Protein AF-B3JFZ9-F1 (afdb_monomer)

Sequence (101 aa):
MFAKLQEYRVEIPNLISRRQYNDRRKTTSSLCNAIRERMVSEMDGGEDCFCIDSKPIEVCRIARSKRCSMGKKDFSKAPGVGYCASQACIIMGINSMQSVG

Solvent-accessible surface area (backbone atoms only — not comparable to full-atom values): 6392 Å² total; per-residue (Å²): 110,76,72,66,55,58,80,44,41,85,84,37,77,82,68,72,51,74,65,58,50,51,54,51,54,61,71,46,42,64,60,57,47,56,52,48,52,52,52,46,61,68,58,75,72,80,64,71,52,51,79,55,80,73,81,71,58,76,91,48,44,65,67,46,59,78,65,56,70,67,30,79,89,42,70,92,62,30,58,50,78,46,76,38,78,93,71,78,40,77,43,71,46,52,76,45,71,47,62,75,128

Radius of gyration: 21.27 Å; Cα contacts (8 Å, |Δi|>4): 63; chains: 1; bounding box: 53×28×42 Å

Mean predicted aligned error: 16.92 Å

pLDDT: mean 70.39, std 18.81, range [34.88, 97.12]

Structure (mmCIF, N/CA/C/O backbone):
data_AF-B3JFZ9-F1
#
_entry.id   AF-B3JFZ9-F1
#
loop_
_atom_site.group_PDB
_atom_site.id
_atom_site.type_symbol
_atom_site.label_atom_id
_atom_site.label_alt_id
_atom_site.label_comp_id
_atom_site.label_asym_id
_atom_site.label_entity_id
_atom_site.label_seq_id
_a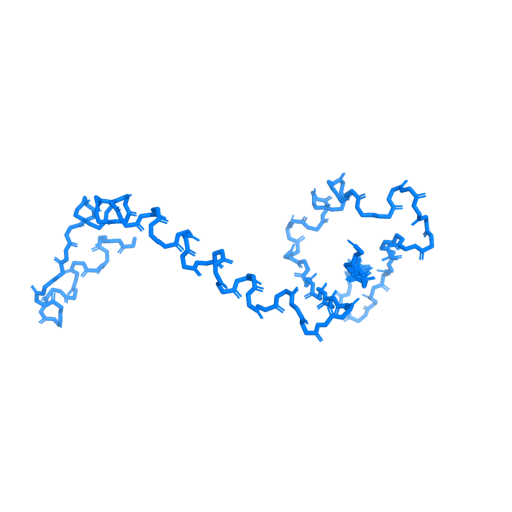tom_site.pdbx_PDB_ins_code
_atom_site.Cartn_x
_atom_site.Cartn_y
_atom_site.Cartn_z
_atom_site.occupancy
_atom_site.B_iso_or_equiv
_atom_site.auth_seq_id
_atom_sit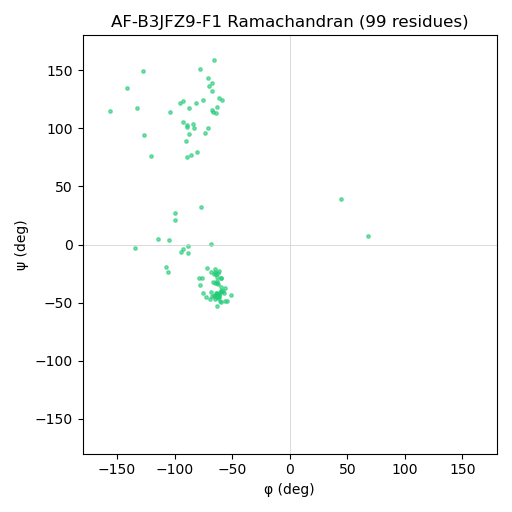e.auth_comp_id
_atom_site.auth_asym_id
_atom_site.auth_atom_id
_atom_site.pdbx_PDB_model_num
ATOM 1 N N . MET A 1 1 ? -2.464 4.918 18.233 1.00 71.75 1 MET A N 1
ATOM 2 C CA . MET A 1 1 ? -2.870 5.838 17.147 1.00 71.75 1 MET A CA 1
ATOM 3 C C . MET A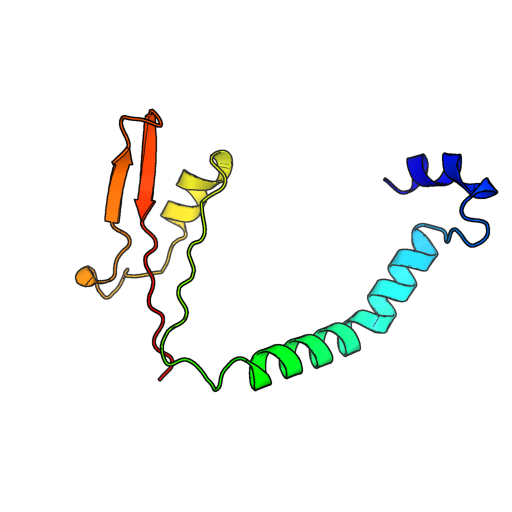 1 1 ? -4.387 6.037 17.107 1.00 71.75 1 MET A C 1
ATOM 5 O O . MET A 1 1 ? -4.819 7.082 17.553 1.00 71.75 1 MET A O 1
ATOM 9 N N . PHE A 1 2 ? -5.207 5.050 16.713 1.00 83.94 2 PHE A N 1
ATOM 10 C CA . PHE A 1 2 ? -6.681 5.208 16.652 1.00 83.94 2 PHE A CA 1
ATOM 11 C C . PHE A 1 2 ? -7.376 5.560 17.980 1.00 83.94 2 PHE A C 1
ATOM 13 O O . PHE A 1 2 ? -8.411 6.215 17.955 1.00 83.94 2 PHE A O 1
ATOM 20 N N . ALA A 1 3 ? -6.814 5.144 19.120 1.00 84.88 3 ALA A N 1
ATOM 21 C CA . ALA A 1 3 ? -7.328 5.516 20.440 1.00 84.88 3 ALA A CA 1
ATOM 22 C C . ALA A 1 3 ? -7.176 7.024 20.713 1.00 84.88 3 ALA A C 1
ATOM 24 O O . ALA A 1 3 ? -8.149 7.656 21.095 1.00 84.88 3 ALA A O 1
ATOM 25 N N . LYS A 1 4 ? -6.009 7.610 20.398 1.00 89.12 4 LYS A N 1
ATOM 26 C CA . LYS A 1 4 ? -5.769 9.061 20.516 1.00 89.12 4 LYS A CA 1
ATOM 27 C C . LYS A 1 4 ? -6.689 9.883 19.613 1.00 89.12 4 LYS A C 1
ATOM 29 O O . LYS A 1 4 ? -7.118 10.961 19.980 1.00 89.12 4 LYS A O 1
ATOM 34 N N . LEU A 1 5 ? -7.041 9.357 18.436 1.00 88.38 5 LEU A N 1
ATOM 35 C CA . LEU A 1 5 ? -7.963 10.043 17.524 1.00 88.38 5 LEU A CA 1
ATOM 36 C C . LEU A 1 5 ? -9.381 10.182 18.100 1.00 88.38 5 LEU A C 1
ATOM 38 O O . LEU A 1 5 ? -10.116 11.051 17.649 1.00 88.38 5 LEU A O 1
ATOM 42 N N . GLN A 1 6 ? -9.772 9.366 19.090 1.00 86.62 6 GLN A N 1
ATOM 43 C CA . GLN A 1 6 ? -11.086 9.506 19.731 1.00 86.62 6 GLN A CA 1
ATOM 44 C C . GLN A 1 6 ? -11.227 10.819 20.509 1.00 86.62 6 GLN A C 1
ATOM 46 O O . GLN A 1 6 ? -12.345 11.305 20.649 1.00 86.62 6 GLN A O 1
ATOM 51 N N . GLU A 1 7 ? -10.117 11.403 20.963 1.00 92.19 7 GLU A N 1
ATOM 52 C CA . GLU A 1 7 ? -10.095 12.689 21.670 1.00 92.19 7 GLU A CA 1
ATOM 53 C C . GLU A 1 7 ? -10.579 13.840 20.765 1.00 92.19 7 GLU A C 1
ATOM 55 O O . GLU A 1 7 ? -11.164 14.801 21.247 1.00 92.19 7 GLU A O 1
ATOM 60 N N . TYR A 1 8 ? -10.451 13.690 19.441 1.00 91.38 8 TYR A N 1
ATOM 61 C CA . TYR A 1 8 ? -10.797 14.702 18.435 1.00 91.38 8 TYR A CA 1
ATOM 62 C C . TYR A 1 8 ? -12.161 14.468 17.771 1.00 91.38 8 TYR A C 1
ATOM 64 O O . TYR A 1 8 ? -12.416 14.950 16.669 1.00 91.38 8 TYR A O 1
ATOM 72 N N . ARG A 1 9 ? -13.069 13.706 18.396 1.00 87.25 9 ARG A N 1
ATOM 73 C CA . ARG A 1 9 ? -14.383 13.395 17.794 1.00 87.25 9 ARG A CA 1
ATOM 74 C C . ARG A 1 9 ? -15.239 14.621 17.483 1.00 87.25 9 ARG A C 1
ATOM 76 O O . ARG A 1 9 ? -16.051 14.559 16.567 1.00 87.25 9 ARG A O 1
ATOM 83 N N . VAL A 1 10 ? -15.074 15.702 18.242 1.00 91.81 10 VAL A N 1
ATOM 84 C CA . VAL A 1 10 ? -15.795 16.962 18.008 1.00 91.81 10 VAL A CA 1
ATOM 85 C C . VAL A 1 10 ? -15.318 17.624 16.712 1.00 91.81 10 VAL A C 1
ATOM 87 O O . VAL A 1 10 ? -16.131 18.102 15.930 1.00 91.81 10 VAL A O 1
ATOM 90 N N . GLU A 1 11 ? -14.011 17.591 16.454 1.00 95.25 11 GLU A N 1
ATOM 91 C CA . GLU A 1 11 ? -13.388 18.162 15.254 1.00 95.25 11 GLU A CA 1
ATOM 92 C C . GLU A 1 11 ? -13.551 17.253 14.027 1.00 95.25 11 GLU A C 1
ATOM 94 O O . GLU A 1 11 ? -13.612 17.723 12.892 1.00 95.25 11 GLU A O 1
ATOM 99 N N . ILE A 1 12 ? -13.649 15.937 14.248 1.00 91.62 12 ILE A N 1
ATOM 100 C CA . ILE A 1 12 ? -13.797 14.922 13.203 1.00 91.62 12 ILE A CA 1
ATOM 101 C C . ILE A 1 12 ? -15.102 14.147 13.444 1.00 91.62 12 ILE A C 1
ATOM 103 O O . ILE A 1 12 ? -15.072 12.994 13.891 1.00 91.62 12 ILE A O 1
ATOM 107 N N . PRO A 1 13 ? -16.265 14.737 13.113 1.00 89.69 13 PRO A N 1
ATOM 108 C CA . PRO A 1 13 ? -17.568 14.123 13.382 1.00 89.69 13 PRO A CA 1
ATOM 109 C C . PRO A 1 13 ? -17.764 12.789 12.644 1.00 89.69 13 PRO A C 1
ATOM 111 O O . PRO A 1 13 ? -18.494 11.918 13.106 1.00 89.69 13 PRO A O 1
ATOM 114 N N . ASN A 1 14 ? -17.054 12.588 11.530 1.00 93.06 14 ASN A N 1
ATOM 115 C CA . ASN A 1 14 ? -17.101 11.368 10.720 1.00 93.06 14 ASN A CA 1
ATOM 116 C C . ASN A 1 14 ? -15.930 10.409 11.001 1.00 93.06 14 ASN A C 1
ATOM 118 O O . ASN A 1 14 ? -15.508 9.657 10.116 1.00 93.06 14 ASN A O 1
ATOM 122 N N . LEU A 1 15 ? -15.364 10.442 12.213 1.00 92.50 15 LEU A N 1
ATOM 123 C CA . LEU A 1 15 ? -14.251 9.572 12.579 1.00 92.50 15 LEU A CA 1
ATOM 124 C C . LEU A 1 15 ? -14.680 8.100 12.567 1.00 92.50 15 LEU A C 1
ATOM 126 O O . LEU A 1 15 ? -15.457 7.635 13.401 1.00 92.50 15 LEU A O 1
ATOM 130 N N . ILE A 1 16 ? -14.117 7.341 11.632 1.00 92.94 16 ILE A N 1
ATOM 131 C CA . ILE A 1 16 ? -14.396 5.913 11.493 1.00 92.94 16 ILE A CA 1
ATOM 132 C C . ILE A 1 16 ? -13.642 5.078 12.529 1.00 92.94 16 ILE A C 1
ATOM 134 O O . ILE A 1 16 ? -12.531 5.403 12.957 1.00 92.94 16 ILE A O 1
ATOM 138 N N . SER A 1 17 ? -14.227 3.941 12.897 1.00 92.06 17 SER A N 1
ATOM 139 C CA . SER A 1 17 ? -13.559 2.968 13.760 1.00 92.06 17 SER A CA 1
ATOM 140 C C . SER A 1 17 ? -12.340 2.338 13.076 1.00 92.06 17 SER A C 1
ATOM 142 O O . SER A 1 17 ? -12.244 2.254 11.848 1.00 92.06 17 SER A O 1
ATOM 144 N N . ARG A 1 18 ? -11.424 1.792 13.888 1.00 92.25 18 ARG A N 1
ATOM 145 C CA . ARG A 1 18 ? -10.258 1.044 13.390 1.00 92.25 18 ARG A CA 1
ATOM 146 C C . ARG A 1 18 ? -10.656 -0.123 12.481 1.00 92.25 18 ARG A C 1
ATOM 148 O O . ARG A 1 18 ? -9.969 -0.386 11.498 1.00 92.25 18 ARG A O 1
ATOM 155 N N . ARG A 1 19 ? -11.758 -0.814 12.797 1.00 94.75 19 ARG A N 1
ATOM 156 C CA . ARG A 1 19 ? -12.292 -1.900 11.963 1.00 94.75 19 ARG A CA 1
ATOM 157 C C . ARG A 1 19 ? -12.714 -1.372 10.593 1.00 94.75 19 ARG A C 1
ATOM 159 O O . ARG A 1 19 ? -12.200 -1.852 9.593 1.00 94.75 19 ARG A O 1
ATOM 166 N N . GLN A 1 20 ? -13.551 -0.334 10.556 1.00 94.56 20 GLN A N 1
ATOM 167 C CA . GLN A 1 20 ? -14.014 0.265 9.298 1.00 94.56 20 GLN A CA 1
ATOM 168 C C . GLN A 1 20 ? -12.853 0.758 8.430 1.00 94.56 20 GLN A C 1
ATOM 170 O O . GLN A 1 20 ? -12.875 0.575 7.217 1.00 94.56 20 GLN A O 1
ATOM 175 N N . TYR A 1 21 ? -11.823 1.352 9.037 1.00 94.06 21 TYR A N 1
ATOM 176 C CA . TYR A 1 21 ? -10.608 1.722 8.315 1.00 94.06 21 TYR A CA 1
ATOM 177 C C . TYR A 1 21 ? -9.928 0.503 7.676 1.00 94.06 21 TYR A C 1
ATOM 179 O O . TYR A 1 21 ? -9.609 0.530 6.489 1.00 94.06 21 TYR A O 1
ATOM 187 N N . ASN A 1 22 ? -9.727 -0.571 8.445 1.00 95.00 22 ASN A N 1
ATOM 188 C CA . ASN A 1 22 ? -9.080 -1.783 7.949 1.00 95.00 22 ASN A CA 1
ATOM 189 C C . ASN A 1 22 ? -9.883 -2.446 6.823 1.00 95.00 22 ASN A C 1
ATOM 191 O O . ASN A 1 22 ? -9.293 -2.854 5.824 1.00 95.00 22 ASN A O 1
ATOM 195 N N . ASP A 1 23 ? -11.208 -2.514 6.960 1.00 96.75 23 ASP A N 1
ATOM 196 C CA . ASP A 1 23 ? -12.092 -3.102 5.952 1.00 96.75 23 ASP A CA 1
ATOM 197 C C . ASP A 1 23 ? -12.043 -2.296 4.648 1.00 96.75 23 ASP A C 1
ATOM 199 O O . ASP A 1 23 ? -11.854 -2.865 3.570 1.00 96.75 23 ASP A O 1
ATOM 203 N N . ARG A 1 24 ? -12.099 -0.959 4.736 1.00 95.56 24 ARG A N 1
ATOM 204 C CA . ARG A 1 24 ? -1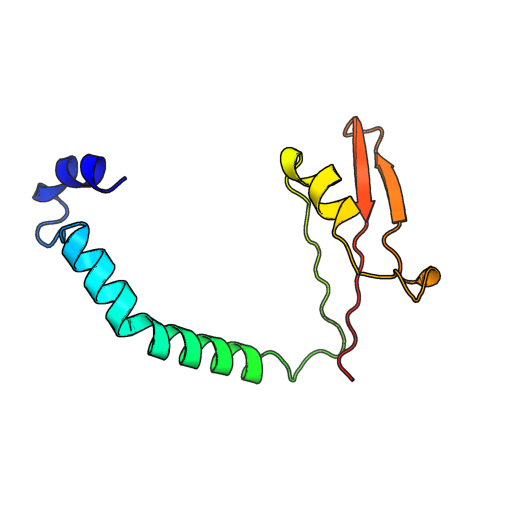1.941 -0.066 3.575 1.00 95.56 24 ARG A CA 1
ATOM 205 C C . ARG A 1 24 ? -10.576 -0.245 2.918 1.00 95.56 24 ARG A C 1
ATOM 207 O O . ARG A 1 24 ? -10.513 -0.468 1.715 1.00 95.56 24 ARG A O 1
ATOM 214 N N . ARG A 1 25 ? -9.497 -0.231 3.710 1.00 95.38 25 ARG A N 1
ATOM 215 C CA . ARG A 1 25 ? -8.120 -0.434 3.23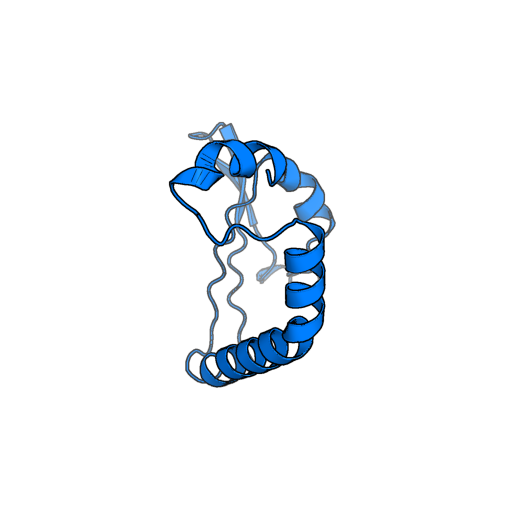1 1.00 95.38 25 ARG A CA 1
ATOM 216 C C . ARG A 1 25 ? -7.959 -1.772 2.508 1.00 95.38 25 ARG A C 1
ATOM 218 O O . ARG A 1 25 ? -7.273 -1.829 1.494 1.00 95.38 25 ARG A O 1
ATOM 225 N N . LYS A 1 26 ? -8.556 -2.849 3.028 1.00 96.38 26 LYS A N 1
ATOM 226 C CA . LYS A 1 26 ? -8.500 -4.172 2.394 1.00 96.38 26 LYS A CA 1
ATOM 227 C C . LYS A 1 26 ? -9.280 -4.181 1.080 1.00 96.38 26 LYS A C 1
ATOM 229 O O . LYS A 1 26 ? -8.766 -4.675 0.083 1.00 96.38 26 LYS A O 1
ATOM 234 N N . THR A 1 27 ? -10.472 -3.588 1.080 1.00 97.12 27 THR A N 1
ATOM 235 C CA . THR A 1 27 ? -11.352 -3.507 -0.095 1.00 97.12 27 THR A CA 1
ATOM 236 C C . THR A 1 27 ? -10.700 -2.745 -1.248 1.00 97.12 27 THR A C 1
ATOM 238 O O . THR A 1 27 ? -10.765 -3.189 -2.387 1.00 97.12 27 THR A O 1
ATOM 241 N N . THR A 1 28 ? -10.026 -1.626 -0.971 1.00 96.00 28 THR A N 1
ATOM 242 C CA . THR A 1 28 ? -9.424 -0.783 -2.018 1.00 96.00 28 THR A CA 1
ATOM 243 C C . THR A 1 28 ? -7.995 -1.178 -2.394 1.00 96.00 28 THR A C 1
ATOM 245 O O . THR A 1 28 ? -7.411 -0.570 -3.290 1.00 96.00 28 THR A O 1
ATOM 248 N N . SER A 1 29 ? -7.412 -2.194 -1.747 1.00 95.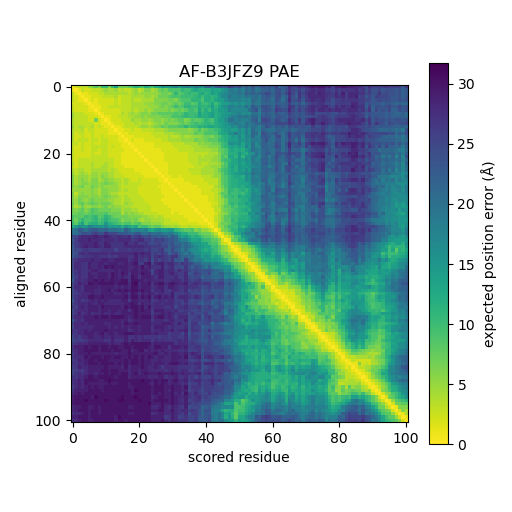75 29 SER A N 1
ATOM 249 C CA . SER A 1 29 ? -5.992 -2.530 -1.901 1.00 95.75 29 SER A CA 1
ATOM 250 C C . SER A 1 29 ? -5.603 -2.874 -3.339 1.00 95.75 29 SER A C 1
ATOM 252 O O . SER A 1 29 ? -4.523 -2.486 -3.778 1.00 95.75 29 SER A O 1
ATOM 254 N N . SER A 1 30 ? -6.456 -3.602 -4.065 1.00 95.31 30 SER A N 1
ATOM 255 C CA . SER A 1 30 ? -6.195 -3.987 -5.458 1.00 95.31 30 SER A CA 1
ATOM 256 C C . SER A 1 30 ? -6.149 -2.767 -6.375 1.00 95.31 30 SER A C 1
ATOM 258 O O . SER A 1 30 ? -5.198 -2.604 -7.132 1.00 95.31 30 SER A O 1
ATOM 260 N N . LEU A 1 31 ? -7.121 -1.862 -6.245 1.00 96.75 31 LEU A N 1
ATOM 261 C CA . LEU A 1 31 ? -7.179 -0.628 -7.025 1.00 96.75 31 LEU A CA 1
ATOM 262 C C . LEU A 1 31 ? -5.987 0.288 -6.724 1.00 96.75 31 LEU A C 1
ATOM 264 O O . LEU A 1 31 ? -5.375 0.824 -7.643 1.00 96.75 31 LEU A O 1
ATOM 268 N N . CYS A 1 32 ? -5.615 0.433 -5.448 1.00 96.00 32 CYS A N 1
ATOM 269 C CA . CYS A 1 32 ? -4.425 1.193 -5.068 1.00 96.00 32 CYS A CA 1
ATOM 270 C C . CYS A 1 32 ? -3.145 0.619 -5.692 1.00 96.00 32 CYS A C 1
ATOM 272 O O . CYS A 1 32 ? -2.252 1.384 -6.048 1.00 96.00 32 CYS A O 1
ATOM 274 N N . ASN A 1 33 ? -3.046 -0.708 -5.820 1.00 93.94 33 ASN A N 1
ATOM 275 C CA . ASN A 1 33 ? -1.912 -1.346 -6.484 1.00 93.94 33 ASN A CA 1
ATOM 276 C C . ASN A 1 33 ? -1.921 -1.085 -7.990 1.00 93.94 33 ASN A C 1
ATOM 278 O O . ASN A 1 33 ? -0.907 -0.631 -8.503 1.00 93.94 33 ASN A O 1
ATOM 282 N N . ALA A 1 34 ? -3.063 -1.249 -8.659 1.00 95.62 34 ALA A N 1
ATOM 283 C CA . ALA A 1 34 ? -3.183 -0.987 -10.093 1.00 95.62 34 ALA A CA 1
ATOM 284 C C . ALA A 1 34 ? -2.843 0.471 -10.458 1.00 95.62 34 ALA A C 1
ATOM 286 O O . ALA A 1 34 ? -2.172 0.731 -11.451 1.00 95.62 34 ALA A O 1
ATOM 287 N N . ILE A 1 35 ? -3.266 1.443 -9.639 1.00 96.00 35 ILE A N 1
ATOM 288 C CA . ILE A 1 35 ? -2.900 2.855 -9.835 1.00 96.00 35 ILE A CA 1
ATOM 289 C C . ILE A 1 35 ? -1.394 3.055 -9.645 1.00 96.00 35 ILE A C 1
ATOM 291 O O . ILE A 1 35 ? -0.774 3.751 -10.443 1.00 96.00 35 ILE A O 1
ATOM 295 N N . ARG A 1 36 ? -0.798 2.441 -8.615 1.00 93.12 36 ARG A N 1
ATOM 296 C CA . ARG A 1 36 ? 0.648 2.529 -8.378 1.00 93.12 36 ARG A CA 1
ATOM 297 C C . ARG A 1 36 ? 1.442 1.946 -9.543 1.00 93.12 36 ARG A C 1
ATOM 299 O O . ARG A 1 36 ? 2.391 2.577 -9.977 1.00 93.12 36 ARG A O 1
ATOM 306 N N . GLU A 1 37 ? 1.049 0.779 -10.042 1.00 88.56 37 GLU A N 1
ATOM 307 C CA . GLU A 1 37 ? 1.688 0.132 -11.193 1.00 88.56 37 GLU A CA 1
ATOM 308 C C . GLU A 1 37 ? 1.597 1.006 -12.443 1.00 88.56 37 GLU A C 1
ATOM 310 O O . GLU A 1 37 ? 2.600 1.181 -13.120 1.00 88.56 37 GLU A O 1
ATOM 315 N N . ARG A 1 38 ? 0.443 1.641 -12.693 1.00 91.06 38 ARG A N 1
ATOM 316 C CA . ARG A 1 38 ? 0.295 2.607 -13.793 1.00 91.06 38 ARG A CA 1
ATOM 317 C C . ARG A 1 38 ? 1.178 3.841 -13.624 1.00 91.06 38 ARG A C 1
ATOM 319 O O . ARG A 1 38 ? 1.762 4.306 -14.587 1.00 91.06 38 ARG A O 1
ATOM 326 N N . MET A 1 39 ? 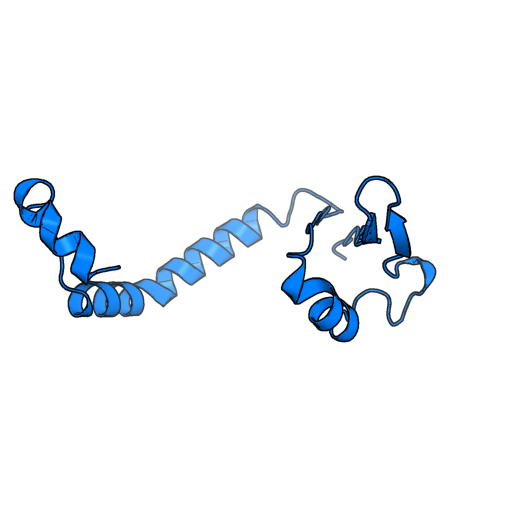1.280 4.390 -12.414 1.00 87.25 39 MET A N 1
ATOM 327 C CA . MET A 1 39 ? 2.181 5.521 -12.159 1.00 87.25 39 MET A CA 1
ATOM 328 C C . MET A 1 39 ? 3.635 5.129 -12.423 1.00 87.25 39 MET A C 1
ATOM 330 O O . MET A 1 39 ? 4.348 5.870 -13.081 1.00 87.25 39 MET A O 1
ATOM 334 N N . VAL A 1 40 ? 4.048 3.951 -11.949 1.00 84.19 40 VAL A N 1
ATOM 335 C CA . VAL A 1 40 ? 5.391 3.413 -12.187 1.00 84.19 40 VAL A CA 1
ATOM 336 C C . VAL A 1 40 ? 5.629 3.195 -13.679 1.00 84.19 40 VAL A C 1
ATOM 338 O O . VAL A 1 40 ? 6.638 3.662 -14.178 1.00 84.19 40 VAL A O 1
ATOM 341 N N . SER A 1 41 ? 4.689 2.601 -14.420 1.00 80.50 41 SER A N 1
ATOM 342 C CA . SER A 1 41 ? 4.865 2.374 -15.861 1.00 80.50 41 SER A CA 1
ATOM 343 C C . SER A 1 41 ? 4.986 3.663 -16.676 1.00 80.50 41 SER A C 1
ATOM 345 O O . SER A 1 41 ? 5.693 3.678 -17.674 1.00 80.50 41 SER A O 1
ATOM 347 N N . GLU A 1 42 ? 4.299 4.735 -16.272 1.00 82.31 42 GLU A N 1
ATOM 348 C CA . GLU A 1 42 ? 4.421 6.052 -16.919 1.00 82.31 42 GLU A CA 1
ATOM 349 C C . GLU A 1 42 ? 5.719 6.775 -16.525 1.00 82.31 42 GLU A C 1
ATOM 351 O O . GLU A 1 42 ? 6.252 7.566 -17.299 1.00 82.31 42 GLU A O 1
ATOM 356 N N . MET A 1 43 ? 6.242 6.518 -15.323 1.00 78.12 43 MET A N 1
ATOM 357 C CA . MET A 1 43 ? 7.527 7.059 -14.873 1.00 78.12 43 MET A CA 1
ATOM 358 C C . MET A 1 43 ? 8.723 6.297 -15.469 1.00 78.12 43 MET A C 1
ATOM 360 O O . MET A 1 43 ? 9.735 6.915 -15.793 1.00 78.12 43 MET A O 1
ATOM 364 N N . ASP A 1 44 ? 8.599 4.982 -15.665 1.00 65.00 44 ASP A N 1
ATOM 365 C CA . ASP A 1 44 ? 9.658 4.062 -16.111 1.00 65.00 44 ASP A CA 1
ATOM 366 C C . ASP A 1 44 ? 9.957 4.135 -17.627 1.00 65.00 44 ASP A C 1
ATOM 368 O O . ASP A 1 44 ? 10.333 3.144 -18.249 1.00 65.00 44 ASP A O 1
ATOM 372 N N . GLY A 1 45 ? 9.812 5.311 -18.246 1.00 60.06 45 GLY A N 1
ATOM 373 C CA . GLY A 1 45 ? 10.046 5.509 -19.685 1.00 60.06 45 GLY A CA 1
ATOM 374 C C . GLY A 1 45 ? 10.875 6.737 -20.070 1.00 60.06 45 GLY A C 1
ATOM 375 O O . GLY A 1 45 ? 11.118 6.937 -21.257 1.00 60.06 45 GLY A O 1
ATOM 376 N N . GLY A 1 46 ? 11.287 7.574 -19.109 1.00 56.88 46 GLY A N 1
ATOM 377 C CA . GLY A 1 46 ? 11.980 8.841 -19.395 1.00 56.88 46 GLY A CA 1
ATOM 378 C C . GLY A 1 46 ? 13.475 8.875 -19.069 1.00 56.88 46 GLY A C 1
ATOM 379 O O . GLY A 1 46 ? 14.179 9.744 -19.581 1.00 56.88 46 GLY A O 1
ATOM 380 N N . GLU A 1 47 ? 13.968 7.971 -18.220 1.00 56.06 47 GLU A N 1
ATOM 381 C CA . GLU A 1 47 ? 15.313 8.074 -17.645 1.00 56.06 47 GLU A CA 1
ATOM 382 C C . GLU A 1 47 ? 16.072 6.744 -17.754 1.00 56.06 47 GLU A C 1
ATOM 384 O O . GLU A 1 47 ? 15.709 5.751 -17.127 1.00 56.06 47 GLU A O 1
ATOM 389 N N . ASP A 1 48 ? 17.190 6.743 -18.488 1.00 53.72 48 ASP A N 1
ATOM 390 C CA . ASP A 1 48 ? 18.107 5.595 -18.627 1.00 53.72 48 ASP A CA 1
ATOM 391 C C . ASP A 1 48 ? 18.866 5.256 -17.326 1.00 53.72 48 ASP A C 1
ATOM 393 O O . ASP A 1 48 ? 19.715 4.362 -17.298 1.00 53.72 48 ASP A O 1
ATOM 397 N N . CYS A 1 49 ? 18.625 6.000 -16.241 1.00 51.03 49 CYS A N 1
ATOM 398 C CA . CYS A 1 49 ? 19.323 5.852 -14.974 1.00 51.03 49 CYS A CA 1
ATOM 399 C C . CYS A 1 49 ? 18.494 6.376 -13.797 1.00 51.03 49 CYS A C 1
ATOM 401 O O . CYS A 1 49 ? 18.344 7.582 -13.625 1.00 51.03 49 CYS A O 1
ATOM 403 N N . PHE A 1 50 ? 18.100 5.482 -12.889 1.00 52.12 50 PHE A N 1
ATOM 404 C CA . PHE A 1 50 ? 17.560 5.885 -11.591 1.00 52.12 50 PHE A CA 1
ATOM 405 C C . PHE A 1 50 ? 18.685 6.074 -10.569 1.00 52.12 50 PHE A C 1
ATOM 407 O O . PHE A 1 50 ? 19.376 5.119 -10.204 1.00 52.12 50 PHE A O 1
ATOM 414 N N . CYS A 1 51 ? 18.843 7.297 -10.061 1.00 52.41 51 CYS A N 1
ATOM 415 C CA . CYS A 1 51 ? 19.749 7.605 -8.953 1.00 52.41 51 CYS A CA 1
ATOM 416 C C . CYS A 1 51 ? 19.032 7.400 -7.609 1.00 52.41 51 CYS A C 1
ATOM 418 O O . CYS A 1 51 ? 18.343 8.289 -7.111 1.00 52.41 51 CYS A O 1
ATOM 420 N N . ILE A 1 52 ? 19.199 6.224 -6.997 1.00 54.97 52 ILE A N 1
ATOM 421 C CA . ILE A 1 52 ? 18.622 5.920 -5.677 1.00 54.97 52 ILE A CA 1
ATOM 422 C C . ILE A 1 52 ? 19.617 6.306 -4.567 1.00 54.97 52 ILE A C 1
ATOM 424 O O . ILE A 1 52 ? 20.388 5.464 -4.110 1.00 54.97 52 ILE A O 1
ATOM 428 N N . ASP A 1 53 ? 19.572 7.552 -4.076 1.00 48.81 53 ASP A N 1
ATOM 429 C CA . ASP A 1 53 ? 20.283 7.942 -2.842 1.00 48.81 53 ASP A CA 1
ATOM 430 C C . ASP A 1 53 ? 19.473 7.522 -1.606 1.00 48.81 53 ASP A C 1
ATOM 432 O O . ASP A 1 53 ? 18.736 8.297 -0.993 1.00 48.81 53 ASP A O 1
ATOM 436 N N . SER A 1 54 ? 19.556 6.243 -1.236 1.00 50.88 54 SER A N 1
ATOM 437 C CA . SER A 1 54 ? 19.002 5.808 0.046 1.00 50.88 54 SER A CA 1
ATOM 438 C C . SER A 1 54 ? 20.007 6.086 1.165 1.00 50.88 54 SER A C 1
ATOM 440 O O . SER A 1 54 ? 20.907 5.273 1.391 1.00 50.88 54 SER A O 1
ATOM 442 N N . LYS A 1 55 ? 19.827 7.175 1.925 1.00 55.50 55 LYS A N 1
ATOM 443 C CA . LYS A 1 55 ? 20.519 7.344 3.215 1.00 55.50 55 LYS A CA 1
ATOM 444 C C . LYS A 1 55 ? 20.057 6.242 4.181 1.00 55.50 55 LYS A C 1
ATOM 446 O O . LYS A 1 55 ? 18.862 6.154 4.474 1.00 55.50 55 LYS A O 1
ATOM 451 N N . PRO A 1 56 ? 20.947 5.362 4.673 1.00 51.00 56 PRO A N 1
ATOM 452 C CA . PRO A 1 56 ? 20.530 4.290 5.563 1.00 51.00 56 PRO A CA 1
ATOM 453 C C . PRO A 1 56 ? 20.119 4.837 6.937 1.00 51.00 56 PRO A C 1
ATOM 455 O O . PRO A 1 56 ? 20.837 5.635 7.531 1.00 51.00 56 PRO A O 1
ATOM 458 N N . ILE A 1 57 ? 19.009 4.330 7.486 1.00 54.69 57 ILE A N 1
ATOM 459 C CA . ILE A 1 57 ? 18.684 4.474 8.915 1.00 54.69 57 ILE A CA 1
ATOM 460 C C . ILE A 1 57 ? 19.793 3.780 9.721 1.00 54.69 57 ILE A C 1
ATOM 462 O O . ILE A 1 57 ? 20.058 2.597 9.483 1.00 54.69 57 ILE A O 1
ATOM 466 N N . GLU A 1 58 ? 20.422 4.485 10.669 1.00 56.31 58 GLU A N 1
ATOM 467 C CA . GLU A 1 58 ? 21.638 4.031 11.372 1.00 56.31 58 GLU A CA 1
ATOM 468 C C . GLU A 1 58 ? 21.526 2.616 11.958 1.00 56.31 58 GLU A C 1
ATOM 470 O O . GLU A 1 58 ? 22.417 1.785 11.769 1.00 56.31 58 GLU A O 1
ATOM 475 N N . VAL A 1 59 ? 20.390 2.303 12.587 1.00 53.03 59 VAL A N 1
ATOM 476 C CA . VAL A 1 59 ? 20.124 1.004 13.233 1.00 53.03 59 VAL A CA 1
ATOM 477 C C . VAL A 1 59 ? 20.115 -0.151 12.222 1.00 53.03 59 VAL A C 1
ATOM 479 O O . VAL A 1 59 ? 20.520 -1.273 12.520 1.00 53.03 59 VAL A O 1
ATOM 482 N N . CYS A 1 60 ? 19.697 0.120 10.987 1.00 53.78 60 CYS A N 1
ATOM 483 C CA . CYS A 1 60 ? 19.554 -0.883 9.935 1.00 53.78 60 CYS A CA 1
ATOM 484 C C . CYS A 1 60 ? 20.807 -1.023 9.059 1.00 53.78 60 CYS A C 1
ATOM 486 O O . CYS A 1 60 ? 20.834 -1.895 8.185 1.00 53.78 60 CYS A O 1
ATOM 488 N N . ARG A 1 61 ? 21.846 -0.203 9.277 1.00 59.72 61 ARG A N 1
ATOM 489 C CA . ARG A 1 61 ? 23.033 -0.111 8.409 1.00 59.72 61 ARG A CA 1
ATOM 490 C C . ARG A 1 61 ? 23.738 -1.458 8.217 1.00 59.72 61 ARG A C 1
ATOM 492 O O . ARG A 1 61 ? 23.995 -1.864 7.085 1.00 59.72 61 ARG A O 1
ATOM 499 N N . ILE A 1 62 ? 23.993 -2.190 9.305 1.00 58.34 62 ILE A N 1
ATOM 500 C CA . ILE A 1 62 ? 24.717 -3.476 9.260 1.00 58.34 62 ILE A CA 1
ATOM 501 C C . ILE A 1 62 ? 23.837 -4.583 8.664 1.00 58.34 62 ILE A C 1
ATOM 503 O O . ILE A 1 62 ? 24.275 -5.339 7.797 1.00 58.34 62 ILE A O 1
ATOM 507 N N . ALA A 1 63 ? 22.574 -4.662 9.091 1.00 59.28 63 ALA A N 1
ATOM 508 C CA . ALA A 1 63 ? 21.633 -5.673 8.612 1.00 59.28 63 ALA A CA 1
ATOM 509 C C . ALA A 1 63 ? 21.283 -5.501 7.123 1.00 59.28 63 ALA A C 1
ATOM 511 O O . ALA A 1 63 ? 21.027 -6.486 6.427 1.00 59.28 63 ALA A O 1
ATOM 512 N N . ARG A 1 64 ? 21.262 -4.260 6.620 1.00 60.78 64 ARG A N 1
ATOM 513 C CA . ARG A 1 64 ? 21.070 -3.967 5.195 1.00 60.78 64 ARG A CA 1
ATOM 514 C C . ARG A 1 64 ? 22.334 -4.258 4.394 1.00 60.78 64 ARG A C 1
ATOM 516 O O . ARG A 1 64 ? 22.213 -4.882 3.349 1.00 60.78 64 ARG A O 1
ATOM 523 N N . SER A 1 65 ? 23.517 -3.902 4.902 1.00 59.53 65 SER A N 1
ATOM 524 C CA . SER A 1 65 ? 24.797 -4.228 4.253 1.00 59.53 65 SER A CA 1
ATOM 525 C C . SER A 1 65 ? 24.932 -5.736 3.993 1.00 59.53 65 SER A C 1
ATOM 527 O O . SER A 1 65 ? 25.132 -6.149 2.854 1.00 59.53 65 SER A O 1
ATOM 529 N N . LYS A 1 66 ? 24.655 -6.580 4.998 1.00 62.16 66 LYS A N 1
ATOM 530 C CA . LYS A 1 66 ? 24.704 -8.050 4.850 1.00 62.16 66 LYS A CA 1
ATOM 531 C C . LYS A 1 66 ? 23.690 -8.616 3.844 1.00 62.16 66 LYS A C 1
ATOM 533 O O . LYS A 1 66 ? 23.930 -9.668 3.255 1.00 62.16 66 LYS A O 1
ATOM 538 N N . ARG A 1 67 ? 22.554 -7.937 3.648 1.00 61.56 67 ARG A N 1
ATOM 539 C CA . ARG A 1 67 ? 21.494 -8.338 2.705 1.00 61.56 67 ARG A CA 1
ATOM 540 C C . ARG A 1 67 ? 21.607 -7.670 1.335 1.00 61.56 67 ARG A C 1
ATOM 542 O O . ARG A 1 67 ? 20.837 -8.020 0.446 1.00 61.56 67 ARG A O 1
ATOM 549 N N . CYS A 1 68 ? 22.530 -6.728 1.152 1.00 58.91 68 CYS A N 1
ATOM 550 C CA . CYS A 1 68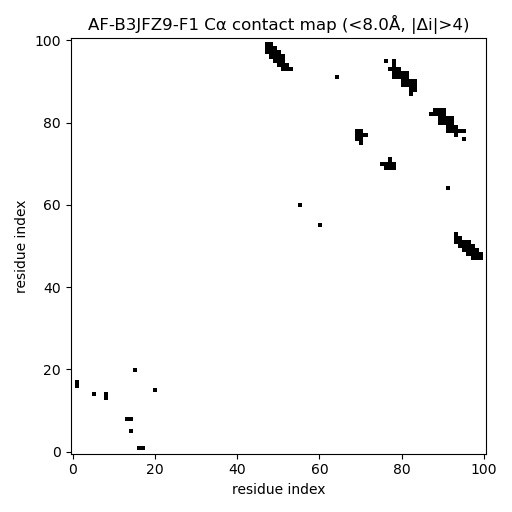 ? 22.702 -6.033 -0.113 1.00 58.91 68 CYS A CA 1
ATOM 551 C C . CYS A 1 68 ? 23.192 -7.032 -1.169 1.00 58.91 68 CYS A C 1
ATOM 553 O O . CYS A 1 68 ? 24.273 -7.600 -1.041 1.00 58.91 68 CYS A O 1
ATOM 555 N N . SER A 1 69 ? 22.372 -7.305 -2.183 1.00 59.62 69 SER A N 1
ATOM 556 C CA . SER A 1 69 ? 22.718 -8.153 -3.334 1.00 59.62 69 SER A CA 1
ATOM 557 C C . SER A 1 69 ? 23.377 -7.368 -4.473 1.00 59.62 69 SER A C 1
ATOM 559 O O . SER A 1 69 ? 23.856 -7.962 -5.437 1.00 59.62 69 SER A O 1
ATOM 561 N N . MET A 1 70 ? 23.408 -6.043 -4.350 1.00 56.28 70 MET A N 1
ATOM 562 C CA . MET A 1 70 ? 23.933 -5.112 -5.339 1.00 56.28 70 MET A CA 1
ATOM 563 C C . MET A 1 70 ? 25.450 -5.251 -5.484 1.00 56.28 70 MET A C 1
ATOM 565 O O . MET A 1 70 ? 26.165 -5.312 -4.486 1.00 56.28 70 MET A O 1
ATOM 569 N N . GLY A 1 71 ? 25.936 -5.333 -6.723 1.00 56.38 71 GLY A N 1
ATOM 570 C CA . GLY A 1 71 ? 27.368 -5.436 -7.022 1.00 56.38 71 GLY A CA 1
ATOM 571 C C . GLY A 1 71 ? 28.048 -6.743 -6.592 1.00 56.38 71 GLY A C 1
ATOM 572 O O . GLY A 1 71 ? 29.256 -6.861 -6.736 1.00 56.38 71 GLY A O 1
ATOM 573 N N . LYS A 1 72 ? 27.309 -7.766 -6.125 1.00 59.66 72 LYS A N 1
ATOM 574 C CA . LYS A 1 72 ? 27.893 -9.084 -5.779 1.00 59.66 72 LYS A CA 1
ATOM 575 C C . LYS A 1 72 ? 28.552 -9.804 -6.964 1.00 59.66 72 LYS A C 1
ATOM 577 O O . LYS A 1 72 ? 29.357 -10.701 -6.744 1.00 59.66 72 LYS A O 1
ATOM 582 N N . LYS A 1 73 ? 28.159 -9.455 -8.193 1.00 59.75 73 LYS A N 1
ATOM 583 C CA . LYS A 1 73 ? 28.704 -10.012 -9.443 1.00 59.75 73 LYS A CA 1
ATOM 584 C C . LYS A 1 73 ? 29.634 -9.039 -10.184 1.00 59.75 73 LYS A C 1
ATOM 586 O O . LYS A 1 73 ? 30.490 -9.503 -10.919 1.00 59.75 73 LYS A O 1
ATOM 591 N N . ASP A 1 74 ? 29.488 -7.733 -9.948 1.00 62.09 74 ASP A N 1
ATOM 592 C CA . ASP A 1 74 ? 30.280 -6.653 -10.554 1.00 62.09 74 ASP A CA 1
ATOM 593 C C . ASP A 1 74 ? 30.869 -5.781 -9.438 1.00 62.09 74 ASP A C 1
ATOM 595 O O . ASP A 1 74 ? 30.225 -4.851 -8.944 1.00 62.09 74 ASP A O 1
ATOM 599 N N . PHE A 1 75 ? 32.102 -6.087 -9.028 1.00 61.84 75 PHE A N 1
ATOM 600 C CA . PHE A 1 75 ? 32.779 -5.395 -7.923 1.00 61.84 75 PHE A CA 1
ATOM 601 C C . PHE A 1 75 ? 33.056 -3.912 -8.212 1.00 61.84 75 PHE A C 1
ATOM 603 O O . PHE A 1 75 ? 33.137 -3.119 -7.280 1.00 61.84 75 PHE A O 1
ATOM 610 N N . SER A 1 76 ? 33.139 -3.513 -9.484 1.00 58.47 76 SER A N 1
ATOM 611 C CA . SER A 1 76 ? 33.273 -2.110 -9.906 1.00 58.47 76 SER A CA 1
ATOM 612 C C . SER A 1 76 ? 32.015 -1.274 -9.645 1.00 58.47 76 SER A C 1
ATOM 614 O O . SER A 1 76 ? 32.105 -0.057 -9.509 1.00 58.47 76 SER A O 1
ATOM 616 N N . LYS A 1 77 ? 30.849 -1.926 -9.557 1.00 56.41 77 LYS A N 1
ATOM 617 C CA . LYS A 1 77 ? 29.543 -1.319 -9.252 1.00 56.41 77 LYS A CA 1
ATOM 618 C C . LYS A 1 77 ? 29.090 -1.624 -7.821 1.00 56.41 77 LYS A C 1
ATOM 620 O O . LYS A 1 77 ? 27.959 -1.308 -7.445 1.00 56.41 77 LYS A O 1
ATOM 625 N N . ALA A 1 78 ? 29.931 -2.297 -7.034 1.00 58.59 78 ALA A N 1
ATOM 626 C CA . ALA A 1 78 ? 29.627 -2.594 -5.647 1.00 58.59 78 ALA A CA 1
ATOM 627 C C . ALA A 1 78 ? 29.682 -1.312 -4.802 1.00 58.59 78 ALA A C 1
ATOM 629 O O . ALA A 1 78 ? 30.537 -0.456 -5.040 1.00 58.59 78 ALA A O 1
ATOM 630 N N . PRO A 1 79 ? 28.794 -1.167 -3.801 1.00 58.41 79 PRO A N 1
ATOM 631 C CA . PRO A 1 79 ? 28.809 -0.007 -2.923 1.00 58.41 79 PRO A CA 1
ATOM 632 C C . PRO A 1 79 ? 30.159 0.120 -2.211 1.00 58.41 79 PRO A C 1
ATOM 634 O O . PRO A 1 79 ? 30.584 -0.803 -1.511 1.00 58.41 79 PRO A O 1
ATOM 637 N N . GLY A 1 80 ? 30.814 1.271 -2.355 1.00 59.12 80 GLY A N 1
ATOM 638 C CA . GLY A 1 80 ? 32.030 1.579 -1.610 1.00 59.12 80 GLY A CA 1
ATOM 639 C C . GLY A 1 80 ? 31.727 1.738 -0.119 1.00 59.12 80 GLY A C 1
ATOM 640 O O . GLY A 1 80 ? 30.723 2.347 0.261 1.00 59.12 80 GLY A O 1
ATOM 641 N N . VAL A 1 81 ? 32.596 1.199 0.736 1.00 60.28 81 VAL A N 1
ATOM 642 C CA . VAL A 1 81 ? 32.519 1.381 2.192 1.00 60.28 81 VAL A CA 1
ATOM 643 C C . VAL A 1 81 ? 33.591 2.378 2.606 1.00 60.28 81 VAL A C 1
ATOM 645 O O . VAL A 1 81 ? 34.776 2.089 2.473 1.00 60.28 81 VAL A O 1
ATOM 648 N N . GLY A 1 82 ? 33.187 3.548 3.098 1.00 54.31 82 GLY A N 1
ATOM 649 C CA . GLY A 1 82 ? 34.101 4.590 3.574 1.00 54.31 82 GLY A CA 1
ATOM 650 C C . GLY A 1 82 ? 33.741 5.051 4.983 1.00 54.31 82 GLY A C 1
ATOM 651 O O . GLY A 1 82 ? 32.577 5.024 5.371 1.00 54.31 82 GLY A O 1
ATOM 652 N N . TYR A 1 83 ? 34.725 5.475 5.776 1.00 56.16 83 TYR A N 1
ATOM 653 C CA . TYR A 1 83 ? 34.476 6.082 7.086 1.00 56.16 83 TYR A CA 1
ATOM 654 C C . TYR A 1 83 ? 34.392 7.605 6.958 1.00 56.16 83 TYR A C 1
ATOM 656 O O . TYR A 1 83 ? 35.325 8.243 6.475 1.00 56.16 83 TYR A O 1
ATOM 664 N N . CYS A 1 84 ? 33.281 8.196 7.400 1.00 60.97 84 CYS A N 1
ATOM 665 C CA . CYS A 1 84 ? 33.116 9.642 7.457 1.00 60.97 84 CYS A CA 1
ATOM 666 C C . CYS A 1 84 ? 33.522 10.151 8.840 1.00 60.97 84 CYS A C 1
ATOM 668 O O . CYS A 1 84 ? 32.785 9.990 9.815 1.00 60.97 84 CYS A O 1
ATOM 670 N N . ALA A 1 85 ? 34.696 10.779 8.919 1.00 53.41 85 ALA A N 1
ATOM 671 C CA . ALA A 1 85 ? 35.243 11.292 10.173 1.00 53.41 85 ALA A CA 1
ATOM 672 C C . ALA A 1 85 ? 34.399 12.427 10.781 1.00 53.41 85 ALA A C 1
ATOM 674 O O . ALA A 1 85 ? 34.272 12.496 11.998 1.00 53.41 85 ALA A O 1
ATOM 675 N N . SER A 1 86 ? 33.766 13.270 9.957 1.00 64.06 86 SER A N 1
ATOM 676 C CA . SER A 1 86 ? 32.927 14.385 10.426 1.00 64.06 86 SER A CA 1
ATOM 677 C C . SER A 1 86 ? 31.597 13.943 11.042 1.00 64.06 86 SER A C 1
ATOM 679 O O . SER A 1 86 ? 30.999 14.700 11.800 1.00 64.06 86 SER A O 1
ATOM 681 N N . GLN A 1 87 ? 31.140 12.727 10.737 1.00 55.62 87 GLN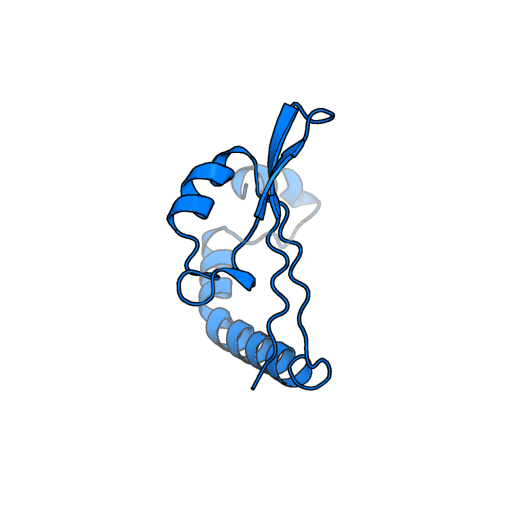 A N 1
ATOM 682 C CA . GLN A 1 87 ? 29.905 12.144 11.278 1.00 55.62 87 GLN A CA 1
ATOM 683 C C . GLN A 1 87 ? 30.177 10.929 12.175 1.00 55.62 87 GLN A C 1
ATOM 685 O O . GLN A 1 87 ? 29.239 10.264 12.599 1.00 55.62 87 GLN A O 1
ATOM 690 N N . ALA A 1 88 ? 31.454 10.614 12.427 1.00 60.25 88 ALA A N 1
ATOM 691 C CA . ALA A 1 88 ? 31.910 9.423 13.145 1.00 60.25 88 ALA A CA 1
ATOM 692 C C . ALA A 1 88 ? 31.198 8.120 12.712 1.00 60.25 88 ALA A C 1
ATOM 694 O O . ALA A 1 88 ? 30.851 7.268 13.530 1.00 60.25 88 ALA A O 1
ATOM 695 N N . CYS A 1 89 ? 30.941 7.961 11.409 1.00 54.28 89 CYS A N 1
ATOM 696 C CA . CYS A 1 89 ? 30.042 6.931 10.895 1.00 54.28 89 CYS A CA 1
ATOM 697 C C . CYS A 1 89 ? 30.572 6.319 9.586 1.00 54.28 89 CYS A C 1
ATOM 699 O O . CYS A 1 89 ? 31.001 7.022 8.675 1.00 54.28 89 CYS A O 1
ATOM 701 N N . ILE A 1 90 ? 30.538 4.986 9.476 1.00 57.09 90 ILE A N 1
ATOM 702 C CA . ILE A 1 90 ? 30.767 4.242 8.227 1.00 57.09 90 ILE A CA 1
ATOM 703 C C . ILE A 1 90 ? 29.615 4.521 7.250 1.00 57.09 90 ILE A C 1
ATOM 705 O O . ILE A 1 90 ? 28.467 4.147 7.508 1.00 57.09 90 ILE A O 1
ATOM 709 N N . ILE A 1 91 ? 29.926 5.145 6.121 1.00 55.78 91 ILE A N 1
ATOM 710 C CA . ILE A 1 91 ? 29.005 5.402 5.020 1.00 55.78 91 ILE A CA 1
ATOM 711 C C . ILE A 1 91 ? 29.165 4.278 3.995 1.00 55.78 91 ILE A C 1
ATOM 713 O O . ILE A 1 91 ? 30.249 4.033 3.467 1.00 55.78 91 ILE A O 1
ATOM 717 N N . MET A 1 92 ? 28.060 3.588 3.719 1.00 56.03 92 MET A N 1
ATOM 718 C CA . MET A 1 92 ? 27.946 2.697 2.567 1.00 56.03 92 MET A CA 1
ATOM 719 C C . MET A 1 92 ? 27.433 3.555 1.410 1.00 56.03 92 MET A C 1
ATOM 721 O O . MET A 1 92 ? 26.250 3.898 1.393 1.00 56.03 92 MET A O 1
ATOM 725 N N . GLY A 1 93 ? 28.309 3.946 0.489 1.00 50.97 93 GLY A N 1
ATOM 726 C CA . GLY A 1 93 ? 27.912 4.698 -0.697 1.00 50.97 93 GLY A CA 1
ATOM 727 C C . GLY A 1 93 ? 27.194 3.772 -1.669 1.00 50.97 93 GLY A C 1
ATOM 728 O O . GLY A 1 93 ? 27.846 3.052 -2.421 1.00 50.97 93 GLY A O 1
ATOM 729 N N . ILE A 1 94 ? 25.859 3.751 -1.642 1.00 49.72 94 ILE A N 1
ATOM 730 C CA . ILE A 1 94 ? 25.056 3.047 -2.648 1.00 49.72 94 ILE A CA 1
ATOM 731 C C . ILE A 1 94 ? 24.792 4.030 -3.791 1.00 49.72 94 ILE A C 1
ATOM 733 O O . ILE A 1 94 ? 23.704 4.571 -3.919 1.00 49.72 94 ILE A O 1
ATOM 737 N N . ASN A 1 95 ? 25.809 4.280 -4.614 1.00 46.12 95 ASN A N 1
ATOM 738 C CA . ASN A 1 95 ? 25.608 4.940 -5.903 1.00 46.12 95 ASN A CA 1
ATOM 739 C C . ASN A 1 95 ? 25.239 3.861 -6.919 1.00 46.12 95 ASN A C 1
ATOM 741 O O . ASN A 1 95 ? 26.083 3.402 -7.685 1.00 46.12 95 ASN A O 1
ATOM 745 N N . SER A 1 96 ? 23.997 3.382 -6.885 1.00 46.62 96 SER A N 1
ATOM 746 C CA . SER A 1 96 ? 23.507 2.528 -7.965 1.00 46.62 96 SER A CA 1
ATOM 747 C C . SER A 1 96 ? 22.882 3.389 -9.044 1.00 46.62 96 SER A C 1
ATOM 749 O O . SER A 1 96 ? 21.737 3.799 -8.891 1.00 46.62 96 SER A O 1
ATOM 751 N N . MET A 1 97 ? 23.618 3.617 -10.132 1.00 39.81 97 MET A N 1
ATOM 752 C CA . MET A 1 97 ? 22.995 3.881 -11.427 1.00 39.81 97 MET A CA 1
ATOM 753 C C . MET A 1 97 ? 22.389 2.555 -11.884 1.00 39.81 97 MET A C 1
ATOM 755 O O . MET A 1 97 ? 23.114 1.647 -12.303 1.00 39.81 97 MET A O 1
ATOM 759 N N . GLN A 1 98 ? 21.080 2.385 -11.717 1.00 45.12 98 GLN A N 1
ATOM 760 C CA . GLN A 1 98 ? 20.390 1.284 -12.380 1.00 45.12 98 GLN A CA 1
ATOM 761 C C . GLN A 1 98 ? 20.039 1.747 -13.788 1.00 45.12 98 GLN A C 1
ATOM 763 O O . GLN A 1 98 ? 19.129 2.551 -13.958 1.00 45.12 98 GLN A O 1
ATOM 768 N N . SER A 1 99 ? 20.812 1.270 -14.765 1.00 36.53 99 SER A N 1
ATOM 769 C CA . SER A 1 99 ? 20.419 1.316 -16.170 1.00 36.53 99 SER A CA 1
ATOM 770 C C . SER A 1 99 ? 19.362 0.246 -16.392 1.00 36.53 99 SER A C 1
ATOM 772 O O . SER A 1 99 ? 19.572 -0.921 -16.043 1.00 36.53 99 SER A O 1
ATOM 774 N N . VAL A 1 100 ? 18.211 0.674 -16.901 1.00 41.31 100 VAL A N 1
ATOM 775 C CA . VAL A 1 100 ? 17.150 -0.218 -17.361 1.00 41.31 100 VAL A CA 1
ATOM 776 C C . VAL A 1 100 ? 17.552 -0.664 -18.766 1.00 41.31 100 VAL A C 1
ATOM 778 O O . VAL A 1 100 ? 17.835 0.177 -19.615 1.00 41.31 100 VAL A O 1
ATOM 781 N N . GLY A 1 101 ? 17.680 -1.972 -18.969 1.00 34.88 101 GLY A N 1
ATOM 782 C CA . GLY A 1 101 ? 17.904 -2.595 -20.275 1.00 34.88 101 GLY A CA 1
ATOM 783 C C . GLY A 1 101 ? 16.720 -3.462 -20.651 1.00 34.88 101 GLY A C 1
ATOM 784 O O . GLY A 1 101 ? 16.045 -3.946 -19.711 1.00 34.88 101 GLY A O 1
#

Secondary structure (DSSP, 8-state):
-HHHHGGGTTT-TT---HHHHHHHHHHHHHHHHHHHHHHHHHHTTS-S-EE---PPPGGGHHHHHHH--TTSS-GGGSPEEEEEGGGTEEEEE---EE---

Foldseek 3Di:
DLVVCVVCCVVVVPRDDPVVVVVVCVVCVVVVVVVVVVVCVVVVPDDQWDFDPDDDDQVCVVVCLVVDPFCPPPVVQAFDWDQDPVVRDTDRRNRDGDGDD

Organism: NCBI:txid470145